Protein AF-A0A0P6XSW0-F1 (afdb_monomer_lite)

Secondary structure (DSSP, 8-state):
--SHHHHHHHHHHHHHHHHHHHHHHHHHHHHHHHHHHHHHHHHHHHHSTT-HHHHHHHHHHHHHHHHHHTTT----HHHHHHHHHHHHHHHHHHHHHHGGG-----------------PPPPHHHHHHHHHHHHHTTSS-HHHHHHHHHHHHHT-

Organism: NCBI:txid70996

pLDDT: mean 80.09, std 15.99, range [38.0, 97.75]

Radius of gyration: 26.44 Å; chains: 1; bounding box: 51×45×96 Å

Foldseek 3Di:
DPCVVVVVVVVVVVVVVVVVVVVVVVLVVQLVVLVVVLVVLLVVCLVVVPDVVSLVVSLVSLQSNCCSVVVNPGADPVSSVVSVVSSCVSNVVVVVVVVVPDPDDDDDDDDDDDDDDDDPDQLVRQLVVLVVCVVVVVDDPVRSVVSNVVSVVVD

Structure (mmCIF, N/CA/C/O backbone):
data_AF-A0A0P6XSW0-F1
#
_entry.id   AF-A0A0P6XSW0-F1
#
loop_
_atom_site.group_PDB
_atom_site.id
_atom_site.type_symbol
_atom_site.label_atom_id
_atom_site.label_alt_id
_atom_site.label_comp_id
_atom_site.label_asym_id
_atom_site.label_entity_id
_atom_site.label_seq_id
_atom_site.pdbx_PDB_ins_code
_atom_site.Cartn_x
_atom_site.Cartn_y
_atom_site.Cartn_z
_atom_site.occupancy
_atom_site.B_iso_or_equiv
_atom_site.auth_seq_id
_atom_site.auth_comp_id
_atom_site.auth_asym_id
_atom_site.auth_atom_id
_atom_site.pdbx_PDB_model_num
ATOM 1 N N . MET A 1 1 ? 30.411 -6.469 -50.722 1.00 58.53 1 MET A N 1
ATOM 2 C CA . MET A 1 1 ? 29.057 -5.921 -50.448 1.00 58.53 1 MET A CA 1
ATOM 3 C C . MET A 1 1 ? 28.593 -6.365 -49.054 1.00 58.53 1 MET A C 1
ATOM 5 O O . MET A 1 1 ? 27.410 -6.556 -48.804 1.00 58.53 1 MET A O 1
ATOM 9 N N . ASP A 1 2 ? 29.525 -6.461 -48.102 1.00 61.88 2 ASP A N 1
ATOM 10 C CA . ASP A 1 2 ? 29.358 -7.308 -46.909 1.00 61.88 2 ASP A CA 1
ATOM 11 C C . ASP A 1 2 ? 29.055 -6.501 -45.637 1.00 61.88 2 ASP A C 1
ATOM 13 O O . ASP A 1 2 ? 28.827 -7.057 -44.568 1.00 61.88 2 ASP A O 1
ATOM 17 N N . SER A 1 3 ? 29.009 -5.170 -45.747 1.00 68.50 3 SER A N 1
ATOM 18 C CA . SER A 1 3 ? 28.736 -4.260 -44.626 1.00 68.50 3 SER A CA 1
ATOM 19 C C . SER A 1 3 ? 27.239 -4.047 -44.363 1.00 68.50 3 SER A C 1
ATOM 21 O O . SER A 1 3 ? 26.866 -3.633 -43.268 1.00 68.50 3 SER A O 1
ATOM 23 N N . PHE A 1 4 ? 26.372 -4.347 -45.338 1.00 69.62 4 PHE A N 1
ATOM 24 C CA . PHE A 1 4 ? 24.916 -4.184 -45.229 1.00 69.62 4 PHE A CA 1
ATOM 25 C C . PHE A 1 4 ? 24.273 -4.977 -44.070 1.00 69.62 4 PHE A C 1
ATOM 27 O O . PHE A 1 4 ? 23.501 -4.379 -43.319 1.00 69.62 4 PHE A O 1
ATOM 34 N N . PRO A 1 5 ? 24.606 -6.264 -43.826 1.00 78.75 5 PRO A N 1
ATOM 35 C CA . PRO A 1 5 ? 24.053 -6.991 -42.679 1.00 78.75 5 PRO A CA 1
ATOM 36 C C . PRO A 1 5 ? 24.504 -6.416 -41.327 1.00 78.75 5 PRO A C 1
ATOM 38 O O . PRO A 1 5 ? 23.753 -6.478 -40.357 1.00 78.75 5 PRO A O 1
ATOM 41 N N . CYS A 1 6 ? 25.688 -5.799 -41.253 1.00 81.62 6 CYS A N 1
ATOM 42 C CA . CYS A 1 6 ? 26.216 -5.245 -40.005 1.00 81.62 6 CYS A CA 1
ATOM 43 C C . CYS A 1 6 ? 25.417 -4.014 -39.534 1.00 81.62 6 CYS A C 1
ATOM 45 O O . CYS A 1 6 ? 25.055 -3.918 -38.362 1.00 81.62 6 CYS A O 1
ATOM 47 N N . PHE A 1 7 ? 25.050 -3.110 -40.451 1.00 87.19 7 PHE A N 1
ATOM 48 C CA . PHE A 1 7 ? 24.242 -1.929 -40.115 1.00 87.19 7 PHE A CA 1
ATOM 49 C C . PHE A 1 7 ? 22.828 -2.284 -39.642 1.00 87.19 7 PHE A C 1
ATOM 51 O O . PHE A 1 7 ? 22.310 -1.643 -38.728 1.00 87.19 7 PHE A O 1
ATOM 58 N N . VAL A 1 8 ? 22.220 -3.328 -40.215 1.00 89.50 8 VAL A N 1
ATOM 59 C CA . VAL A 1 8 ? 20.894 -3.808 -39.792 1.00 89.50 8 VAL A CA 1
ATOM 60 C C . VAL A 1 8 ? 20.946 -4.355 -38.364 1.00 89.50 8 VAL A C 1
ATOM 62 O O . VAL A 1 8 ? 20.102 -3.999 -37.543 1.00 89.50 8 VAL A O 1
ATOM 65 N N . VAL A 1 9 ? 21.963 -5.157 -38.032 1.00 91.19 9 VAL A N 1
ATOM 66 C CA . VAL A 1 9 ? 22.133 -5.712 -36.678 1.00 91.19 9 VAL A CA 1
ATOM 67 C C . VAL A 1 9 ? 22.361 -4.604 -35.647 1.00 91.19 9 VAL A C 1
ATOM 69 O O . VAL A 1 9 ? 21.728 -4.614 -34.591 1.00 91.19 9 VAL A O 1
ATOM 72 N N . ILE A 1 10 ? 23.199 -3.611 -35.963 1.00 92.62 10 ILE A N 1
ATOM 73 C CA . ILE A 1 10 ? 23.440 -2.458 -35.082 1.00 92.62 10 ILE A CA 1
ATOM 74 C C . ILE A 1 10 ? 22.152 -1.648 -34.879 1.00 92.62 10 ILE A C 1
ATOM 76 O O . ILE A 1 10 ? 21.833 -1.278 -33.749 1.00 92.62 10 ILE A O 1
ATOM 80 N N . GLY A 1 11 ? 21.382 -1.412 -35.946 1.00 92.75 11 GLY A N 1
ATOM 81 C CA . GLY A 1 11 ? 20.106 -0.698 -35.872 1.00 92.75 11 GLY A CA 1
ATOM 82 C C . GLY A 1 11 ? 19.078 -1.401 -34.980 1.00 92.75 11 GLY A C 1
ATOM 83 O O . GLY A 1 11 ? 18.460 -0.759 -34.130 1.00 92.75 11 GLY A O 1
ATOM 84 N N . VAL A 1 12 ? 18.934 -2.724 -35.112 1.00 94.12 12 VAL A N 1
ATOM 85 C CA . VAL A 1 12 ? 18.029 -3.527 -34.271 1.00 94.12 12 VAL A CA 1
ATOM 86 C C . VAL A 1 12 ? 18.488 -3.531 -32.811 1.00 94.12 12 VAL A C 1
ATOM 88 O O . VAL A 1 12 ? 17.670 -3.323 -31.915 1.00 94.12 12 VAL A O 1
ATOM 91 N N . ALA A 1 13 ? 19.788 -3.701 -32.553 1.00 93.81 13 ALA A N 1
ATOM 92 C CA . ALA A 1 13 ? 20.330 -3.659 -31.196 1.00 93.81 13 ALA A CA 1
ATOM 93 C C . ALA A 1 13 ? 20.092 -2.293 -30.528 1.00 93.81 13 ALA A C 1
ATOM 95 O O . ALA A 1 13 ? 19.618 -2.237 -29.393 1.00 93.81 13 ALA A O 1
ATOM 96 N N . ALA A 1 14 ? 20.338 -1.192 -31.246 1.00 93.62 14 ALA A N 1
ATOM 97 C CA . ALA A 1 14 ? 20.069 0.158 -30.755 1.00 93.62 14 ALA A CA 1
ATOM 98 C C . ALA A 1 14 ? 18.577 0.371 -30.448 1.00 93.62 14 ALA A C 1
ATOM 100 O O . ALA A 1 14 ? 18.235 0.931 -29.406 1.00 93.62 14 ALA A O 1
ATOM 101 N N . PHE A 1 15 ? 17.679 -0.124 -31.306 1.00 94.56 15 PHE A N 1
ATOM 102 C CA . PHE A 1 15 ? 16.235 -0.042 -31.084 1.00 94.56 15 PHE A CA 1
ATOM 103 C C . PHE A 1 15 ? 15.789 -0.806 -29.826 1.00 94.56 15 PHE A C 1
ATOM 105 O O . PHE A 1 15 ? 15.033 -0.267 -29.013 1.00 94.56 15 PHE A O 1
ATOM 112 N N . ILE A 1 16 ? 16.297 -2.026 -29.620 1.00 93.12 16 ILE A N 1
ATOM 113 C CA . ILE A 1 16 ? 16.006 -2.833 -28.425 1.00 93.12 16 ILE A CA 1
ATOM 114 C C . ILE A 1 16 ? 16.487 -2.114 -27.158 1.00 93.12 16 ILE A C 1
ATOM 116 O O . ILE A 1 16 ? 15.733 -2.008 -26.190 1.00 93.12 16 ILE A O 1
ATOM 120 N N . ILE A 1 17 ? 17.704 -1.559 -27.173 1.00 92.88 17 ILE A N 1
ATOM 121 C CA . ILE A 1 17 ? 18.255 -0.797 -26.042 1.00 92.88 17 ILE A CA 1
ATOM 122 C C . ILE A 1 17 ? 17.354 0.401 -25.709 1.00 92.88 17 ILE A C 1
ATOM 124 O O . ILE A 1 17 ? 17.010 0.610 -24.545 1.00 92.88 17 ILE A O 1
ATOM 128 N N . VAL A 1 18 ? 16.907 1.156 -26.719 1.00 90.94 18 VAL A N 1
ATOM 129 C CA . VAL A 1 18 ? 15.999 2.298 -26.521 1.00 90.94 18 VAL A CA 1
ATOM 130 C C . VAL A 1 18 ? 14.661 1.863 -25.911 1.00 90.94 18 VAL A C 1
ATOM 132 O O . VAL A 1 18 ? 14.154 2.551 -25.021 1.00 90.94 18 VAL A O 1
ATOM 135 N N . MET A 1 19 ? 14.089 0.728 -26.334 1.00 89.31 19 MET A N 1
ATOM 136 C CA . MET A 1 19 ? 12.852 0.210 -25.734 1.00 89.31 19 MET A CA 1
ATOM 137 C C . MET A 1 19 ? 13.034 -0.181 -24.261 1.00 89.31 19 MET A C 1
ATOM 139 O O . MET A 1 19 ? 12.191 0.173 -23.435 1.00 89.31 19 MET A O 1
ATOM 143 N N . ILE A 1 20 ? 14.140 -0.845 -23.910 1.00 86.44 20 ILE A N 1
ATOM 144 C CA . ILE A 1 20 ? 14.436 -1.241 -22.522 1.00 86.44 20 ILE A CA 1
ATOM 145 C C . ILE A 1 20 ? 14.580 -0.003 -21.624 1.00 86.44 20 ILE A C 1
ATOM 147 O O . ILE A 1 20 ? 13.982 0.053 -20.547 1.00 86.44 20 ILE A O 1
ATOM 151 N N . LEU A 1 21 ? 15.317 1.015 -22.081 1.00 85.62 21 LEU A N 1
ATOM 152 C CA . LEU A 1 21 ? 15.525 2.251 -21.319 1.00 85.62 21 LEU A CA 1
ATOM 153 C C . LEU A 1 21 ? 14.219 3.029 -21.095 1.00 85.62 21 LEU A C 1
ATOM 155 O O . LEU A 1 21 ? 14.000 3.559 -20.005 1.00 85.62 21 LEU A O 1
ATOM 159 N N . ARG A 1 22 ? 13.324 3.067 -22.091 1.00 85.38 22 ARG A N 1
ATOM 160 C CA . ARG A 1 22 ? 12.002 3.702 -21.946 1.00 85.38 22 ARG A CA 1
ATOM 161 C C . ARG A 1 22 ? 11.115 2.970 -20.939 1.00 85.38 22 ARG A C 1
ATOM 163 O O . ARG A 1 22 ? 10.555 3.614 -20.054 1.00 85.38 22 ARG A O 1
ATOM 170 N N . GLY A 1 23 ? 11.050 1.640 -21.018 1.00 82.19 23 GLY A N 1
ATOM 171 C CA . GLY A 1 23 ? 10.232 0.835 -20.105 1.00 82.19 23 GLY A CA 1
ATOM 172 C C . GLY A 1 23 ? 10.672 0.931 -18.639 1.00 82.19 23 GLY A C 1
ATOM 173 O O . GLY A 1 23 ? 9.831 0.931 -17.739 1.00 82.19 23 GLY A O 1
ATOM 174 N N . ALA A 1 24 ? 11.976 1.064 -18.377 1.00 81.19 24 ALA A N 1
ATOM 175 C CA . ALA A 1 24 ? 12.494 1.235 -17.019 1.00 81.19 24 ALA A CA 1
ATOM 176 C C . ALA A 1 24 ? 12.051 2.566 -16.378 1.00 81.19 24 ALA A C 1
ATOM 178 O O . ALA A 1 24 ? 11.682 2.593 -15.203 1.00 81.19 24 ALA A O 1
ATOM 179 N N . GLY A 1 25 ? 12.029 3.659 -17.150 1.00 86.12 25 GLY A N 1
ATOM 180 C CA . GLY A 1 25 ? 11.649 4.984 -16.647 1.00 86.12 25 GLY A CA 1
ATOM 181 C C . GLY A 1 25 ? 10.168 5.112 -16.274 1.00 86.12 25 GLY A C 1
ATOM 182 O O . GLY A 1 25 ? 9.828 5.784 -15.301 1.00 86.12 25 GLY A O 1
ATOM 183 N N . GLU A 1 26 ? 9.273 4.454 -17.010 1.00 87.62 26 GLU A N 1
ATOM 184 C CA . GLU A 1 26 ? 7.829 4.486 -16.733 1.00 87.62 26 GLU A CA 1
ATOM 185 C C . GLU A 1 26 ? 7.465 3.765 -15.432 1.00 87.62 26 GLU A C 1
ATOM 187 O O . GLU A 1 26 ? 6.641 4.257 -14.658 1.00 87.62 26 GLU A O 1
ATOM 192 N N . ARG A 1 27 ? 8.122 2.634 -15.143 1.00 85.12 27 ARG A N 1
ATOM 193 C CA . ARG A 1 27 ? 7.910 1.884 -13.894 1.00 85.12 27 ARG A CA 1
ATOM 194 C C . ARG A 1 27 ? 8.217 2.729 -12.667 1.00 85.12 27 ARG A C 1
ATOM 196 O O . ARG A 1 27 ? 7.443 2.729 -11.714 1.00 85.12 27 ARG A O 1
ATOM 203 N N . GLU A 1 28 ? 9.326 3.455 -12.706 1.00 88.94 28 GLU A N 1
ATOM 204 C CA . GLU A 1 28 ? 9.755 4.295 -11.593 1.00 88.94 28 GLU A CA 1
ATOM 205 C C . GLU A 1 28 ? 8.794 5.471 -11.373 1.00 88.94 28 GLU A C 1
ATOM 207 O O . GLU A 1 28 ? 8.360 5.727 -10.251 1.00 88.94 28 GLU A O 1
ATOM 212 N N . ARG A 1 29 ? 8.343 6.116 -12.455 1.00 91.19 29 ARG A N 1
ATOM 213 C CA . ARG A 1 29 ? 7.321 7.173 -12.383 1.00 91.19 29 ARG A CA 1
ATOM 214 C C . ARG A 1 29 ? 6.007 6.673 -11.786 1.00 91.19 29 ARG A C 1
ATOM 216 O O . ARG A 1 29 ? 5.417 7.357 -10.953 1.00 91.19 29 ARG A O 1
ATOM 223 N N . ASN A 1 30 ? 5.560 5.478 -12.173 1.00 91.38 30 ASN A N 1
ATOM 224 C CA . ASN A 1 30 ? 4.329 4.890 -11.646 1.00 91.38 30 ASN A CA 1
ATOM 225 C C . ASN A 1 30 ? 4.442 4.579 -10.147 1.00 91.38 30 ASN A C 1
ATOM 227 O O . ASN A 1 30 ? 3.509 4.869 -9.399 1.00 91.38 30 ASN A O 1
ATOM 231 N N . LYS A 1 31 ? 5.590 4.055 -9.693 1.00 91.81 31 LYS A N 1
ATOM 232 C CA . LYS A 1 31 ? 5.866 3.841 -8.261 1.00 91.81 31 LYS A CA 1
ATOM 233 C C . LYS A 1 31 ? 5.825 5.152 -7.482 1.00 91.81 31 LYS A C 1
ATOM 235 O O . LYS A 1 31 ? 5.147 5.228 -6.462 1.00 91.81 31 LYS A O 1
ATOM 240 N N . GLN A 1 32 ? 6.502 6.185 -7.982 1.00 94.88 32 GLN A N 1
ATOM 241 C CA . GLN A 1 32 ? 6.542 7.501 -7.340 1.00 94.88 32 GLN A CA 1
ATOM 242 C C . GLN A 1 32 ? 5.156 8.142 -7.254 1.00 94.88 32 GLN A C 1
ATOM 244 O O . GLN A 1 32 ? 4.791 8.676 -6.208 1.00 94.88 32 GLN A O 1
ATOM 249 N N . LYS A 1 33 ? 4.357 8.041 -8.321 1.00 96.06 33 LYS A N 1
ATOM 250 C CA . LYS A 1 33 ? 2.977 8.531 -8.331 1.00 96.06 33 LYS A CA 1
ATOM 251 C C . LYS A 1 33 ? 2.112 7.810 -7.293 1.00 96.06 33 LYS A C 1
ATOM 253 O O . LYS A 1 33 ? 1.477 8.473 -6.480 1.00 96.06 33 LYS A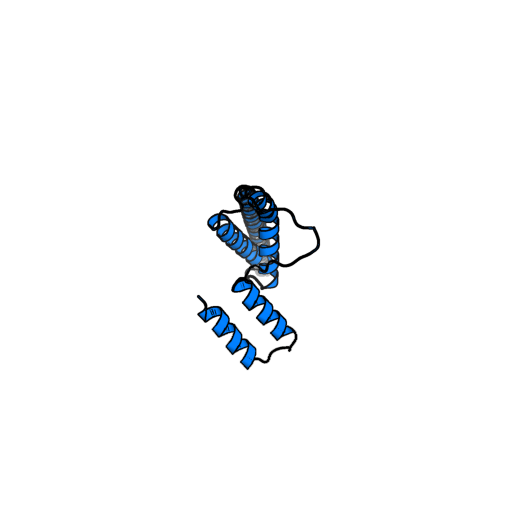 O 1
ATOM 258 N N . ALA A 1 34 ? 2.129 6.476 -7.280 1.00 93.56 34 ALA A N 1
ATOM 259 C CA . ALA A 1 34 ? 1.353 5.689 -6.320 1.00 93.56 34 ALA A CA 1
ATOM 260 C C . ALA A 1 34 ? 1.778 5.962 -4.867 1.00 93.56 34 ALA A C 1
ATOM 262 O O . ALA A 1 34 ? 0.935 6.055 -3.978 1.00 93.56 34 ALA A O 1
ATOM 263 N N . HIS A 1 35 ? 3.079 6.151 -4.631 1.00 96.44 35 HIS A N 1
ATOM 264 C CA . HIS A 1 35 ? 3.598 6.553 -3.328 1.00 96.44 35 HIS A CA 1
ATOM 265 C C . HIS A 1 35 ? 3.061 7.925 -2.895 1.00 96.44 35 HIS A C 1
ATOM 267 O O . HIS A 1 35 ? 2.598 8.073 -1.765 1.00 96.44 35 HIS A O 1
ATOM 273 N N . ALA A 1 36 ? 3.081 8.918 -3.789 1.00 97.75 36 ALA A N 1
ATOM 274 C CA . ALA A 1 36 ? 2.571 10.257 -3.499 1.00 97.75 36 ALA A CA 1
ATOM 275 C C . ALA A 1 36 ? 1.064 10.247 -3.182 1.00 97.75 36 ALA A C 1
ATOM 277 O O . ALA A 1 36 ? 0.638 10.860 -2.203 1.00 97.75 36 ALA A O 1
ATOM 278 N N . GLU A 1 37 ? 0.267 9.509 -3.958 1.00 97.38 37 GLU A N 1
ATOM 279 C CA . GLU A 1 37 ? -1.175 9.348 -3.721 1.00 97.38 37 GLU A CA 1
ATOM 280 C C . GLU A 1 37 ? -1.454 8.661 -2.374 1.00 97.38 37 GLU A C 1
ATOM 282 O O . GLU A 1 37 ? -2.301 9.120 -1.604 1.00 97.38 37 GLU A O 1
ATOM 287 N N . TYR A 1 38 ? -0.703 7.607 -2.042 1.00 97.44 38 TYR A N 1
ATOM 288 C CA . TYR A 1 38 ? -0.808 6.930 -0.748 1.00 97.44 38 TYR A CA 1
ATOM 289 C C . TYR A 1 38 ? -0.467 7.864 0.424 1.00 97.44 38 TYR A C 1
ATOM 291 O O . TYR A 1 38 ? -1.215 7.934 1.402 1.00 97.44 38 TYR A O 1
ATOM 299 N N . GLN A 1 39 ? 0.609 8.650 0.317 1.00 97.69 39 GLN A N 1
ATOM 300 C CA . GLN A 1 39 ? 0.969 9.639 1.337 1.00 97.69 39 GLN A CA 1
ATOM 301 C C . GLN A 1 39 ? -0.097 10.728 1.501 1.00 97.69 39 GLN A C 1
ATOM 303 O O . GLN A 1 39 ? -0.407 11.128 2.627 1.00 97.69 39 GLN A O 1
ATOM 308 N N . GLN A 1 40 ? -0.686 11.193 0.399 1.00 97.31 40 GLN A N 1
ATOM 309 C CA . GLN A 1 40 ? -1.784 12.153 0.440 1.00 97.31 40 GLN A CA 1
ATOM 310 C C . GLN A 1 40 ? -3.005 11.573 1.164 1.00 97.31 40 GLN A C 1
ATOM 312 O O . GLN A 1 40 ? -3.599 12.258 1.998 1.00 97.31 40 GLN A O 1
ATOM 317 N N . ALA A 1 41 ? -3.349 10.310 0.904 1.00 94.31 41 ALA A N 1
ATOM 318 C CA . ALA A 1 41 ? -4.443 9.628 1.587 1.00 94.31 41 ALA A CA 1
ATOM 319 C C . ALA A 1 41 ? -4.173 9.458 3.091 1.00 94.31 41 ALA A C 1
ATOM 321 O O . ALA A 1 41 ? -5.050 9.756 3.897 1.00 94.31 41 ALA A O 1
ATOM 322 N N . LEU A 1 42 ? -2.944 9.101 3.488 1.00 93.88 42 LEU A N 1
ATOM 323 C CA . LEU A 1 42 ? -2.544 9.071 4.901 1.00 93.88 42 LEU A CA 1
ATOM 324 C C . LEU A 1 42 ? -2.691 10.445 5.570 1.00 93.88 42 LEU A C 1
ATOM 326 O O . LEU A 1 42 ? -3.137 10.527 6.710 1.00 93.88 42 LEU A O 1
ATOM 330 N N . ASN A 1 43 ? -2.348 11.534 4.877 1.00 94.06 43 ASN A N 1
ATOM 331 C CA . ASN A 1 43 ? -2.535 12.890 5.400 1.00 94.06 43 ASN A CA 1
ATOM 332 C C . ASN A 1 43 ? -4.016 13.261 5.545 1.00 94.06 43 ASN A C 1
ATOM 334 O O . ASN A 1 43 ? -4.402 13.829 6.565 1.00 94.06 43 ASN A O 1
ATOM 338 N N . ALA A 1 44 ? -4.853 12.905 4.568 1.00 92.19 44 ALA A N 1
ATOM 339 C CA . ALA A 1 44 ? -6.300 13.085 4.671 1.00 92.19 44 ALA A CA 1
ATOM 340 C C . ALA A 1 44 ? -6.887 12.271 5.836 1.00 92.19 44 ALA A C 1
ATOM 342 O O . ALA A 1 44 ? -7.734 12.767 6.576 1.00 92.19 44 ALA A O 1
ATOM 343 N N . LEU A 1 45 ? -6.382 11.053 6.046 1.00 90.19 45 LEU A N 1
ATOM 344 C CA . LEU A 1 45 ? -6.780 10.197 7.155 1.00 90.19 45 LEU A CA 1
ATOM 345 C C . LEU A 1 45 ? -6.326 10.761 8.509 1.00 90.19 45 LEU A C 1
ATOM 347 O O . LEU A 1 45 ? -7.080 10.689 9.466 1.00 90.19 45 LEU A O 1
ATOM 351 N N . ARG A 1 46 ? -5.150 11.396 8.603 1.00 89.62 46 ARG A N 1
ATOM 352 C CA . ARG A 1 46 ? -4.733 12.123 9.822 1.00 89.62 46 ARG A CA 1
ATOM 353 C C . ARG A 1 46 ? -5.683 13.270 10.169 1.00 89.62 46 ARG A C 1
ATOM 355 O O . ARG A 1 46 ? -5.887 13.543 11.347 1.00 89.62 46 ARG A O 1
ATOM 362 N N . ALA A 1 47 ? -6.242 13.939 9.159 1.00 89.69 47 ALA A N 1
ATOM 363 C CA . ALA A 1 47 ? -7.209 15.017 9.354 1.00 89.69 47 ALA A CA 1
ATOM 364 C C . ALA A 1 47 ? -8.602 14.493 9.744 1.00 89.69 47 ALA A C 1
ATOM 366 O O . ALA A 1 47 ? -9.252 15.088 10.596 1.00 89.69 47 ALA A O 1
ATOM 367 N N . ASN A 1 48 ? -9.038 13.370 9.157 1.00 88.94 48 ASN A N 1
ATOM 368 C CA . ASN A 1 48 ? -10.340 12.740 9.414 1.00 88.94 48 ASN A CA 1
ATOM 369 C C . ASN A 1 48 ? -10.191 11.245 9.763 1.00 88.94 48 ASN A C 1
ATOM 371 O O . ASN A 1 48 ? -10.567 10.366 8.986 1.00 88.94 48 ASN A O 1
ATOM 375 N N . PRO A 1 49 ? -9.647 10.931 10.945 1.00 87.25 49 PRO A N 1
ATOM 376 C CA . PRO A 1 49 ? -9.188 9.581 11.287 1.00 87.25 49 PRO A CA 1
ATOM 377 C C . PRO A 1 49 ? -10.291 8.572 11.612 1.00 87.25 49 PRO A C 1
ATOM 379 O O . PRO A 1 49 ? -10.026 7.371 11.669 1.00 87.25 49 PRO A O 1
ATOM 382 N N . LEU A 1 50 ? -11.521 9.041 11.824 1.00 85.00 50 LEU A N 1
ATOM 383 C CA . LEU A 1 50 ? -12.689 8.197 12.086 1.00 85.00 50 LEU A CA 1
ATOM 384 C C . LEU A 1 50 ? -13.500 7.890 10.818 1.00 85.00 50 LEU A C 1
ATOM 386 O O . LEU A 1 50 ? -14.517 7.209 10.909 1.00 85.00 50 LEU A O 1
ATOM 390 N N . ASP A 1 51 ? -13.074 8.375 9.647 1.00 86.75 51 ASP A N 1
ATOM 391 C CA . ASP A 1 51 ? -13.778 8.132 8.388 1.00 86.75 51 ASP A CA 1
ATOM 392 C C . ASP A 1 51 ? -13.432 6.735 7.820 1.00 86.75 51 ASP A C 1
ATOM 394 O O . ASP A 1 51 ? -12.295 6.492 7.387 1.00 86.75 51 ASP A O 1
ATOM 398 N N . PRO A 1 52 ? -14.400 5.797 7.780 1.00 83.50 52 PRO A N 1
ATOM 399 C CA . PRO A 1 52 ? -14.164 4.450 7.272 1.00 83.50 52 PRO A CA 1
ATOM 400 C C . PRO A 1 52 ? -13.885 4.420 5.762 1.00 83.50 52 PRO A C 1
ATOM 402 O O . PRO A 1 52 ? -13.118 3.567 5.308 1.00 83.50 52 PRO A O 1
ATOM 405 N N . ASN A 1 53 ? -14.443 5.355 4.984 1.00 90.38 53 ASN A N 1
ATOM 406 C CA . ASN A 1 53 ? -14.222 5.423 3.539 1.00 90.38 53 ASN A CA 1
ATOM 407 C C . ASN A 1 53 ? -12.792 5.869 3.236 1.00 90.38 53 ASN A C 1
ATOM 409 O O . ASN A 1 53 ? -12.121 5.261 2.399 1.00 90.38 53 ASN A O 1
ATOM 413 N N . LEU A 1 54 ? -12.287 6.876 3.959 1.00 89.50 54 LEU A N 1
ATOM 414 C CA . LEU A 1 54 ? -10.887 7.292 3.838 1.00 89.50 54 LEU A CA 1
ATOM 415 C C . LEU A 1 54 ? -9.932 6.170 4.245 1.00 89.50 54 LEU A C 1
ATOM 417 O O . LEU A 1 54 ? -8.916 5.963 3.579 1.00 89.50 54 LEU A O 1
ATOM 421 N N . LYS A 1 55 ? -10.266 5.399 5.287 1.00 88.56 55 LYS A N 1
ATOM 422 C CA . LYS A 1 55 ? -9.462 4.246 5.710 1.00 88.56 55 LYS A CA 1
ATOM 423 C C . LYS A 1 55 ? -9.408 3.161 4.630 1.00 88.56 55 LYS A C 1
ATOM 425 O O . LYS A 1 55 ? -8.321 2.687 4.296 1.00 88.56 55 LYS A O 1
ATOM 430 N N . GLN A 1 56 ? -10.552 2.805 4.042 1.00 91.62 56 GLN A N 1
ATOM 431 C CA . GLN A 1 56 ? -10.625 1.822 2.956 1.00 91.62 56 GLN A CA 1
ATOM 432 C C . GLN A 1 56 ? -9.881 2.298 1.700 1.00 91.62 56 GLN A C 1
ATOM 434 O O . GLN A 1 56 ? -9.128 1.530 1.098 1.00 91.62 56 GLN A O 1
ATOM 439 N N . HIS A 1 57 ? -10.047 3.566 1.324 1.00 93.00 57 HIS A N 1
ATOM 440 C CA . HIS A 1 57 ? -9.344 4.164 0.192 1.00 93.00 5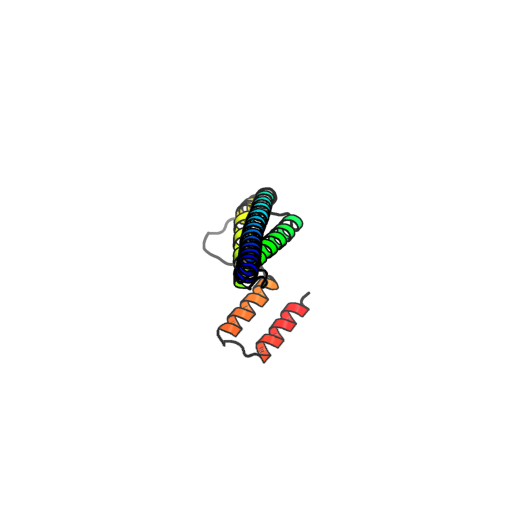7 HIS A CA 1
ATOM 441 C C . HIS A 1 57 ? -7.821 4.175 0.402 1.00 93.00 57 HIS A C 1
ATOM 443 O O . HIS A 1 57 ? -7.065 3.780 -0.485 1.00 93.00 57 HIS A O 1
ATOM 449 N N . THR A 1 58 ? -7.365 4.542 1.602 1.00 93.75 58 THR A N 1
ATOM 450 C CA . THR A 1 58 ? -5.940 4.530 1.973 1.00 93.75 58 THR A CA 1
ATOM 451 C C . THR A 1 58 ? -5.349 3.120 1.883 1.00 93.75 58 THR A C 1
ATOM 453 O O . THR A 1 58 ? -4.265 2.946 1.329 1.00 93.75 58 THR A O 1
ATOM 456 N N . LEU A 1 59 ? -6.081 2.096 2.340 1.00 92.44 59 LEU A N 1
ATOM 457 C CA . LEU A 1 59 ? -5.670 0.693 2.215 1.00 92.44 59 LEU A CA 1
ATOM 458 C C . LEU A 1 59 ? -5.545 0.258 0.745 1.00 92.44 59 LEU A C 1
ATOM 460 O O . LEU A 1 59 ? -4.569 -0.390 0.373 1.00 92.44 59 LEU A O 1
ATOM 464 N N . MET A 1 60 ? -6.504 0.637 -0.105 1.00 94.50 60 MET A N 1
ATOM 465 C CA . MET A 1 60 ? -6.465 0.341 -1.541 1.00 94.50 60 MET A CA 1
ATOM 466 C C . MET A 1 60 ? -5.233 0.959 -2.221 1.00 94.50 60 MET A C 1
ATOM 468 O O . MET A 1 60 ? -4.557 0.278 -2.993 1.00 94.50 60 MET A O 1
ATOM 472 N N . LEU A 1 61 ? -4.909 2.218 -1.912 1.00 94.19 61 LEU A N 1
ATOM 473 C CA . LEU A 1 61 ? -3.720 2.889 -2.449 1.00 94.19 61 LEU A CA 1
ATOM 474 C C . LEU A 1 61 ? -2.420 2.259 -1.938 1.00 94.19 61 LEU A C 1
ATOM 476 O O . LEU A 1 61 ? -1.501 2.040 -2.727 1.00 94.19 61 LEU A O 1
ATOM 480 N N . GLY A 1 62 ? -2.362 1.889 -0.655 1.00 94.69 62 GLY A N 1
ATOM 481 C CA . GLY A 1 62 ? -1.225 1.159 -0.088 1.00 94.69 62 GLY A CA 1
ATOM 482 C C . GLY A 1 62 ? -0.976 -0.169 -0.811 1.00 94.69 62 GLY A C 1
ATOM 483 O O . GLY A 1 62 ? 0.158 -0.476 -1.180 1.00 94.69 62 GLY A O 1
ATOM 484 N N . ARG A 1 63 ? -2.044 -0.921 -1.113 1.00 93.25 63 ARG A N 1
ATOM 485 C CA . ARG A 1 63 ? -1.975 -2.161 -1.906 1.00 93.25 63 ARG A CA 1
ATOM 486 C C . ARG A 1 63 ? -1.483 -1.917 -3.327 1.00 93.25 63 ARG A C 1
ATOM 488 O O . ARG A 1 63 ? -0.631 -2.657 -3.813 1.00 93.25 63 ARG A O 1
ATOM 495 N N . ALA A 1 64 ? -1.992 -0.880 -3.991 1.00 92.19 64 ALA A N 1
ATOM 496 C CA . ALA A 1 64 ? -1.559 -0.521 -5.338 1.00 92.19 64 ALA A CA 1
ATOM 497 C C . ALA A 1 64 ? -0.062 -0.168 -5.370 1.00 92.19 64 ALA A C 1
ATOM 499 O O . ALA A 1 64 ? 0.672 -0.673 -6.222 1.00 92.19 64 ALA A O 1
ATOM 500 N N . TYR A 1 65 ? 0.407 0.630 -4.407 1.00 94.50 65 TYR A N 1
ATOM 501 C CA . TYR A 1 65 ? 1.819 0.974 -4.263 1.00 94.50 65 TYR A CA 1
ATOM 502 C C . TYR A 1 65 ? 2.691 -0.259 -3.978 1.00 94.50 65 TYR A C 1
ATOM 504 O O . TYR A 1 65 ? 3.659 -0.497 -4.700 1.00 94.50 65 TYR A O 1
ATOM 512 N N . SER A 1 66 ? 2.318 -1.090 -2.999 1.00 92.12 66 SER A N 1
ATOM 513 C CA . SER A 1 66 ? 3.037 -2.331 -2.673 1.00 92.12 66 SER A CA 1
ATOM 514 C C . SER A 1 66 ? 3.115 -3.293 -3.864 1.00 92.12 66 SER A C 1
ATOM 516 O O . SER A 1 66 ? 4.164 -3.868 -4.153 1.00 92.12 66 SER A O 1
ATOM 518 N N . ASN A 1 67 ? 2.032 -3.419 -4.632 1.00 91.56 67 ASN A N 1
ATOM 519 C CA . ASN A 1 67 ? 2.041 -4.250 -5.826 1.00 91.56 67 ASN A CA 1
ATOM 520 C C . ASN A 1 67 ? 3.061 -3.740 -6.861 1.00 91.56 67 ASN A C 1
ATOM 522 O O . ASN A 1 67 ? 3.801 -4.525 -7.454 1.00 91.56 67 ASN A O 1
ATOM 526 N N . LEU A 1 68 ? 3.149 -2.420 -7.061 1.00 90.75 68 LEU A N 1
ATOM 527 C CA . LEU A 1 68 ? 4.111 -1.822 -7.991 1.00 90.75 68 LEU A CA 1
ATOM 528 C C . LEU A 1 68 ? 5.565 -2.019 -7.544 1.00 90.75 68 LEU A C 1
ATOM 530 O O . LEU A 1 68 ? 6.428 -2.228 -8.399 1.00 90.75 68 LEU A O 1
ATOM 534 N N . THR A 1 69 ? 5.865 -1.991 -6.241 1.00 89.56 69 THR A N 1
ATOM 535 C CA . THR A 1 69 ? 7.237 -2.204 -5.743 1.00 89.56 69 THR A CA 1
ATOM 536 C C . THR A 1 69 ? 7.728 -3.638 -5.946 1.00 89.56 69 THR A C 1
ATOM 538 O O . THR A 1 69 ? 8.936 -3.845 -6.049 1.00 89.56 69 THR A O 1
ATOM 541 N N . ARG A 1 70 ? 6.814 -4.602 -6.109 1.00 87.81 70 ARG A N 1
ATOM 542 C CA . ARG A 1 70 ? 7.111 -6.028 -6.324 1.00 87.81 70 ARG A CA 1
ATOM 543 C C . ARG A 1 70 ? 6.960 -6.491 -7.774 1.00 87.81 70 ARG A C 1
ATOM 545 O O . ARG A 1 70 ? 6.676 -7.665 -8.005 1.00 87.81 70 ARG A O 1
ATOM 552 N N . ASP A 1 71 ? 7.117 -5.594 -8.746 1.00 83.81 71 ASP A N 1
ATOM 553 C CA . ASP A 1 71 ? 6.913 -5.891 -10.174 1.00 83.81 71 ASP A CA 1
ATOM 554 C C . ASP A 1 71 ? 5.525 -6.492 -10.467 1.00 83.81 71 ASP A C 1
ATOM 556 O O . ASP A 1 71 ? 5.384 -7.411 -11.272 1.00 83.81 71 ASP A O 1
ATOM 560 N N . SER A 1 72 ? 4.494 -5.992 -9.782 1.00 80.06 72 SER A N 1
ATOM 561 C CA . SER A 1 72 ? 3.100 -6.417 -9.945 1.00 80.06 72 SER A CA 1
ATOM 562 C C . SER A 1 72 ? 2.813 -7.878 -9.566 1.00 80.06 72 SER A C 1
ATOM 564 O O . SER A 1 72 ? 1.864 -8.475 -10.072 1.00 80.06 72 SER A O 1
ATOM 566 N N . LYS A 1 73 ? 3.608 -8.462 -8.658 1.00 81.94 73 LYS A N 1
ATOM 567 C CA . LYS A 1 73 ? 3.456 -9.852 -8.174 1.00 81.94 73 LYS A CA 1
ATOM 568 C C . LYS A 1 73 ? 2.421 -10.035 -7.053 1.00 81.94 73 LYS A C 1
ATOM 570 O O . LYS A 1 73 ? 2.338 -11.115 -6.475 1.00 81.94 73 LYS A O 1
ATOM 575 N N . GLY A 1 74 ? 1.643 -9.005 -6.745 1.00 80.50 74 GLY A N 1
ATOM 576 C CA . GLY A 1 74 ? 0.665 -8.996 -5.663 1.00 80.50 74 GLY A CA 1
ATOM 577 C C . GLY A 1 74 ? 1.222 -8.468 -4.341 1.00 80.50 74 GLY A C 1
ATOM 578 O O . GLY A 1 74 ? 2.425 -8.260 -4.176 1.00 80.50 74 GLY A O 1
ATOM 579 N N . VAL A 1 75 ? 0.304 -8.250 -3.401 1.00 82.44 75 VAL A N 1
ATOM 580 C CA . VAL A 1 75 ? 0.585 -7.762 -2.046 1.00 82.44 75 VAL A CA 1
ATOM 581 C C . VAL A 1 75 ? 0.738 -8.965 -1.123 1.00 82.44 75 VAL A C 1
ATOM 583 O O . VAL A 1 75 ? -0.112 -9.856 -1.119 1.00 82.44 75 VAL A O 1
ATOM 586 N N . THR A 1 76 ? 1.827 -9.025 -0.358 1.00 86.00 76 THR A N 1
ATOM 587 C CA . THR A 1 76 ? 2.026 -10.114 0.607 1.00 86.00 76 THR A CA 1
ATOM 588 C C . THR A 1 76 ? 1.436 -9.784 1.967 1.00 86.00 76 THR A C 1
ATOM 590 O O . THR A 1 76 ? 1.151 -8.632 2.279 1.00 86.00 76 THR A O 1
ATOM 593 N N . VAL A 1 77 ? 1.323 -10.798 2.824 1.00 77.38 77 VAL A N 1
ATOM 594 C CA . VAL A 1 77 ? 0.869 -10.618 4.209 1.00 77.38 77 VAL A CA 1
ATOM 595 C C . VAL A 1 77 ? 1.740 -9.599 4.958 1.00 77.38 77 VAL A C 1
ATOM 597 O O . VAL A 1 77 ? 1.210 -8.772 5.691 1.00 77.38 77 VAL A O 1
ATOM 600 N N . TYR A 1 78 ? 3.060 -9.592 4.742 1.00 79.56 78 TYR A N 1
ATOM 601 C CA . TYR A 1 78 ? 3.952 -8.605 5.365 1.00 79.56 78 TYR A CA 1
ATOM 602 C C . TYR A 1 78 ? 3.701 -7.182 4.859 1.00 79.56 78 TYR A C 1
ATOM 604 O O . TYR A 1 78 ? 3.768 -6.235 5.639 1.00 79.56 78 TYR A O 1
ATOM 612 N N . ASP A 1 79 ? 3.371 -7.039 3.577 1.00 82.38 79 ASP A N 1
ATOM 613 C CA . ASP A 1 79 ? 3.045 -5.744 2.988 1.00 82.38 79 ASP A CA 1
ATOM 614 C C . ASP A 1 79 ? 1.719 -5.205 3.549 1.00 82.38 79 ASP A C 1
ATOM 616 O O . ASP A 1 79 ? 1.653 -4.052 3.967 1.00 82.38 79 ASP A O 1
ATOM 620 N N . GLU A 1 80 ? 0.685 -6.049 3.650 1.00 83.75 80 GLU A N 1
ATOM 621 C CA . GLU A 1 80 ? -0.594 -5.693 4.291 1.00 83.75 80 GLU A CA 1
ATOM 622 C C . GLU A 1 80 ? -0.390 -5.236 5.742 1.00 83.75 80 GLU A C 1
ATOM 624 O O . GLU A 1 80 ? -1.013 -4.279 6.202 1.00 83.75 80 GLU A O 1
ATOM 629 N N . MET A 1 81 ? 0.513 -5.899 6.463 1.00 81.94 81 MET A N 1
ATOM 630 C CA . MET A 1 81 ? 0.840 -5.561 7.845 1.00 81.94 81 MET A CA 1
ATOM 631 C C . MET A 1 81 ? 1.556 -4.216 7.967 1.00 81.94 81 MET A C 1
ATOM 633 O O . MET A 1 81 ? 1.231 -3.443 8.871 1.00 81.94 81 MET A O 1
ATOM 637 N N . ALA A 1 82 ? 2.486 -3.915 7.059 1.00 87.06 82 ALA A N 1
ATOM 638 C CA . ALA A 1 82 ? 3.142 -2.613 6.999 1.00 87.06 82 ALA A CA 1
ATOM 639 C C . ALA A 1 82 ? 2.132 -1.497 6.680 1.00 87.06 82 ALA A C 1
ATOM 641 O O . ALA A 1 82 ? 2.073 -0.501 7.397 1.00 87.06 82 ALA A O 1
ATOM 642 N N . ILE A 1 83 ? 1.258 -1.713 5.689 1.00 90.56 83 ILE A N 1
ATOM 643 C CA . ILE A 1 83 ? 0.198 -0.760 5.327 1.00 90.56 83 ILE A CA 1
ATOM 644 C C . ILE A 1 83 ? -0.742 -0.516 6.517 1.00 90.56 83 ILE A C 1
ATOM 646 O O . ILE A 1 83 ? -1.088 0.623 6.828 1.00 90.56 83 ILE A O 1
ATOM 650 N N . MET A 1 84 ? -1.144 -1.572 7.228 1.00 91.31 84 MET A N 1
ATOM 651 C CA . MET A 1 84 ? -2.006 -1.428 8.402 1.00 91.31 84 MET A CA 1
ATOM 652 C C . MET A 1 84 ? -1.289 -0.713 9.556 1.00 91.31 84 MET A C 1
ATOM 654 O O . MET A 1 84 ? -1.922 0.044 10.290 1.00 91.31 84 MET A O 1
ATOM 658 N N . ASN A 1 85 ? 0.022 -0.916 9.722 1.00 90.00 85 ASN A N 1
ATOM 659 C CA . ASN A 1 85 ? 0.808 -0.193 10.718 1.00 90.00 85 ASN A CA 1
ATOM 660 C C . ASN A 1 85 ? 0.833 1.315 10.429 1.00 90.00 85 ASN A C 1
ATOM 662 O O . ASN A 1 85 ? 0.538 2.095 11.333 1.00 90.00 85 ASN A O 1
ATOM 666 N N . ASP A 1 86 ? 1.066 1.712 9.177 1.00 91.00 86 ASP A N 1
ATOM 667 C CA . ASP A 1 86 ? 1.026 3.114 8.747 1.00 91.00 86 ASP A CA 1
ATOM 668 C C . ASP A 1 86 ? -0.350 3.752 8.987 1.00 91.00 86 ASP A C 1
ATOM 670 O O . ASP A 1 86 ? -0.449 4.860 9.520 1.00 91.00 86 ASP A O 1
ATOM 674 N N . ILE A 1 87 ? -1.426 3.047 8.620 1.00 91.12 87 ILE A N 1
ATOM 675 C CA . ILE A 1 87 ? -2.811 3.504 8.805 1.00 91.12 87 ILE A CA 1
ATOM 676 C C . ILE A 1 87 ? -3.138 3.661 10.293 1.00 91.12 87 ILE A C 1
ATOM 678 O O . ILE A 1 87 ? -3.741 4.656 10.703 1.00 91.12 87 ILE A O 1
ATOM 682 N N . ASN A 1 88 ? -2.729 2.701 11.121 1.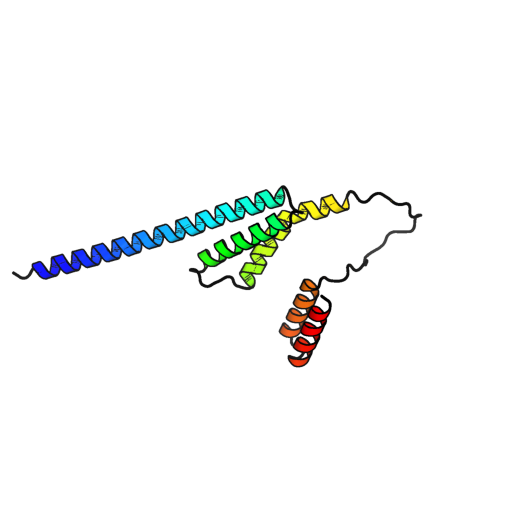00 90.50 88 ASN A N 1
ATOM 683 C CA . ASN A 1 88 ? -2.934 2.768 12.564 1.00 90.50 88 ASN A CA 1
ATOM 684 C C . ASN A 1 88 ? -2.122 3.911 13.181 1.00 90.50 88 ASN A C 1
ATOM 686 O O . ASN A 1 88 ? -2.645 4.645 14.012 1.00 90.50 88 ASN A O 1
ATOM 690 N N . ALA A 1 89 ? -0.884 4.129 12.732 1.00 88.94 89 ALA A N 1
ATOM 691 C CA . ALA A 1 89 ? -0.070 5.261 13.165 1.00 88.94 89 ALA A CA 1
ATOM 692 C C . ALA A 1 89 ? -0.690 6.608 12.749 1.00 88.94 89 ALA A C 1
ATOM 694 O O . ALA A 1 89 ? -0.692 7.555 13.532 1.00 88.94 89 ALA A O 1
ATOM 695 N N . ALA A 1 90 ? -1.268 6.692 11.547 1.00 89.12 90 ALA A N 1
ATOM 696 C CA . ALA A 1 90 ? -1.973 7.879 11.062 1.00 89.12 90 ALA A CA 1
ATOM 697 C C . ALA A 1 90 ? -3.271 8.175 11.836 1.00 89.12 90 ALA A C 1
ATOM 699 O O . ALA A 1 90 ? -3.664 9.334 11.937 1.00 89.12 90 ALA A O 1
ATOM 700 N N . THR A 1 91 ? -3.920 7.150 12.394 1.00 89.19 91 THR A N 1
ATOM 701 C CA . THR A 1 91 ? -5.197 7.274 13.122 1.00 89.19 91 THR A CA 1
ATOM 702 C C . THR A 1 91 ? -5.045 7.270 14.648 1.00 89.19 91 THR A C 1
ATOM 704 O O . THR A 1 91 ? -5.990 7.619 15.353 1.00 89.19 91 THR A O 1
ATOM 707 N N . ALA A 1 92 ? -3.866 6.939 15.185 1.00 81.50 92 ALA A N 1
ATOM 708 C CA . ALA A 1 92 ? -3.618 6.798 16.624 1.00 81.50 92 ALA A CA 1
ATOM 709 C C . ALA A 1 92 ? -3.965 8.054 17.447 1.00 81.50 92 ALA A C 1
ATOM 711 O O . ALA A 1 92 ? -4.466 7.942 18.566 1.00 81.50 92 ALA A O 1
ATOM 712 N N . SER A 1 93 ? -3.754 9.251 16.892 1.00 69.00 93 SER A N 1
ATOM 713 C CA . SER A 1 93 ? -4.082 10.526 17.549 1.00 69.00 93 SER A CA 1
ATOM 714 C C . SER A 1 93 ? -5.584 10.701 17.810 1.00 69.00 93 SER A C 1
ATOM 716 O O . SER A 1 93 ? -5.975 11.290 18.817 1.00 69.00 93 SER A O 1
ATOM 718 N N . ALA A 1 94 ? -6.433 10.136 16.954 1.00 64.88 94 ALA A N 1
ATOM 719 C CA . ALA A 1 94 ? -7.889 10.210 17.061 1.00 64.88 94 ALA A CA 1
ATOM 720 C C . ALA A 1 94 ? -8.442 9.420 18.237 1.00 64.88 94 ALA A C 1
ATOM 722 O O . ALA A 1 94 ? -9.347 9.872 18.935 1.00 64.88 94 ALA A O 1
ATOM 723 N N . TYR A 1 95 ? -7.878 8.232 18.457 1.00 63.81 95 TYR A N 1
ATOM 724 C CA . TYR A 1 95 ? -8.288 7.350 19.541 1.00 63.81 95 TYR A CA 1
ATOM 725 C C . TYR A 1 95 ? -7.991 7.978 20.906 1.00 63.81 95 TYR A C 1
ATOM 727 O O . TYR A 1 95 ? -8.775 7.803 21.836 1.00 63.81 95 TYR A O 1
ATOM 735 N N . MET A 1 96 ? -6.925 8.779 21.013 1.00 62.50 96 MET A N 1
ATOM 736 C CA . MET A 1 96 ? -6.631 9.532 22.235 1.00 62.50 96 MET A CA 1
ATOM 737 C C . MET A 1 96 ? -7.587 10.714 22.456 1.00 62.50 96 MET A C 1
ATOM 739 O O . MET A 1 96 ? -7.948 10.992 23.596 1.00 62.50 96 MET A O 1
ATOM 743 N N . GLN A 1 97 ? -8.057 11.378 21.395 1.00 58.28 97 GLN A N 1
ATOM 744 C CA . GLN A 1 97 ? -9.011 12.495 21.500 1.00 58.28 97 GLN A CA 1
ATOM 745 C C . GLN A 1 97 ? -10.461 12.041 21.734 1.00 58.28 97 GLN A C 1
ATOM 747 O O . GLN A 1 97 ? -11.205 12.695 22.468 1.00 58.28 97 GLN A O 1
ATOM 752 N N . ALA A 1 98 ? -10.870 10.907 21.157 1.00 56.25 98 ALA A N 1
ATOM 753 C CA . ALA A 1 98 ? -12.200 10.332 21.367 1.00 56.25 98 ALA A CA 1
ATOM 754 C C . ALA A 1 98 ? -12.415 9.876 22.824 1.00 56.25 98 ALA A C 1
ATOM 756 O O . ALA A 1 98 ? -13.530 9.946 23.335 1.00 56.25 98 ALA A O 1
ATOM 757 N N . GLN A 1 99 ? -11.348 9.473 23.524 1.00 53.66 99 GLN A N 1
ATOM 758 C CA . GLN A 1 99 ? -11.408 9.108 24.944 1.00 53.66 99 GLN A CA 1
ATOM 759 C C . GLN A 1 99 ? -11.481 10.316 25.896 1.00 53.66 99 GLN A C 1
ATOM 761 O O . GLN A 1 99 ? -11.863 10.147 27.050 1.00 53.66 99 GLN A O 1
ATOM 766 N N . GLN A 1 100 ? -11.172 11.535 25.439 1.00 51.78 100 GLN A N 1
ATOM 767 C CA . GLN A 1 100 ? -11.196 12.743 26.279 1.00 51.78 100 GLN A CA 1
ATOM 768 C C . GLN A 1 100 ? -12.586 13.397 26.418 1.00 51.78 100 GLN A C 1
ATOM 770 O O . GLN A 1 100 ? -12.740 14.300 27.234 1.00 51.78 100 GLN A O 1
ATOM 775 N N . HIS A 1 101 ? -13.608 12.940 25.680 1.00 43.81 101 HIS A N 1
ATOM 776 C CA . HIS A 1 101 ? -14.945 13.562 25.652 1.00 43.81 101 HIS A CA 1
ATOM 777 C C . HIS A 1 101 ? -16.091 12.655 26.137 1.00 43.81 101 HIS A C 1
ATOM 779 O O . HIS A 1 101 ? -17.254 12.919 25.834 1.00 43.81 101 HIS A O 1
ATOM 785 N N . ALA A 1 102 ? -15.809 11.597 26.904 1.00 49.66 102 ALA A N 1
ATOM 786 C CA . ALA A 1 102 ? -16.876 10.868 27.587 1.00 49.66 102 ALA A CA 1
ATOM 787 C C . ALA A 1 102 ? -17.438 11.739 28.736 1.00 49.66 102 ALA A C 1
ATOM 789 O O . ALA A 1 102 ? -16.672 12.113 29.629 1.00 49.66 102 ALA A O 1
ATOM 790 N N . PRO A 1 103 ? -18.740 12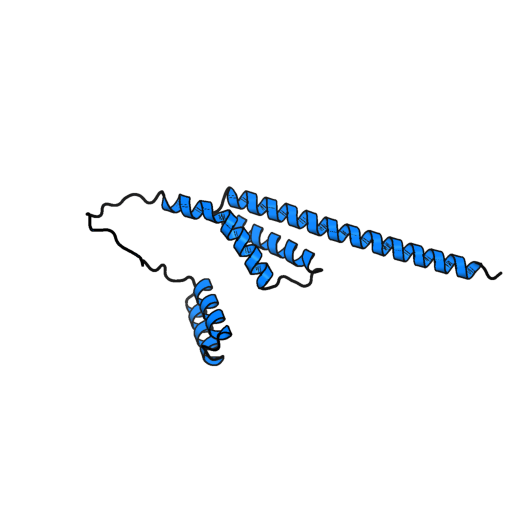.098 28.745 1.00 43.81 103 PRO A N 1
ATOM 791 C CA . PRO A 1 103 ? -19.320 12.868 29.837 1.00 43.81 103 PRO A CA 1
ATOM 792 C C . PRO A 1 103 ? -19.236 12.063 31.136 1.00 43.81 103 PRO A C 1
ATOM 794 O O . PRO A 1 103 ? -19.698 10.926 31.221 1.00 43.81 103 PRO A O 1
ATOM 797 N N . VAL A 1 104 ? -18.621 12.683 32.142 1.00 47.84 104 VAL A N 1
ATOM 798 C CA . VAL A 1 104 ? -18.481 12.196 33.517 1.00 47.84 104 VAL A CA 1
ATOM 799 C C . VAL A 1 104 ? -19.866 11.950 34.122 1.00 47.84 104 VAL A C 1
ATOM 801 O O . VAL A 1 104 ? -20.497 12.850 34.671 1.00 47.84 104 VAL A O 1
ATOM 804 N N . ALA A 1 105 ? -20.351 10.714 34.012 1.00 47.06 105 ALA A N 1
ATOM 805 C CA . ALA A 1 105 ? -21.440 10.212 34.832 1.00 47.06 105 ALA A CA 1
ATOM 806 C C . ALA A 1 105 ? -20.853 9.743 36.173 1.00 47.06 105 ALA A C 1
ATOM 808 O O . ALA A 1 105 ? -19.947 8.915 36.230 1.00 47.06 105 ALA A O 1
ATOM 809 N N . TYR A 1 106 ? -21.361 10.353 37.238 1.00 41.78 106 TYR A N 1
ATOM 810 C CA . TYR A 1 106 ? -20.989 10.212 38.643 1.00 41.78 106 TYR A CA 1
ATOM 811 C C . TYR A 1 106 ? -20.727 8.755 39.090 1.00 41.78 106 TYR A C 1
ATOM 813 O O . TYR A 1 106 ? -21.606 7.901 38.978 1.00 41.78 106 TYR A O 1
ATOM 821 N N . HIS A 1 107 ? -19.551 8.488 39.674 1.00 47.88 107 HIS A N 1
ATOM 822 C CA . HIS A 1 107 ? -19.282 7.283 40.470 1.00 47.88 107 HIS A CA 1
ATOM 823 C C . HIS A 1 107 ? -18.467 7.667 41.727 1.00 47.88 107 HIS A C 1
ATOM 825 O O . HIS A 1 107 ? -17.518 8.445 41.600 1.00 47.88 107 HIS A O 1
ATOM 831 N N . PRO A 1 108 ? -18.840 7.204 42.939 1.00 46.91 108 PRO A N 1
ATOM 832 C CA . PRO A 1 108 ? -18.171 7.571 44.193 1.00 46.91 108 PRO A CA 1
ATOM 833 C C . PRO A 1 108 ? -16.773 6.924 44.321 1.00 46.91 108 PRO A C 1
ATOM 835 O O . PRO A 1 108 ? -16.447 6.007 43.566 1.00 46.91 108 PRO A O 1
ATOM 838 N N . PRO A 1 109 ? -15.911 7.412 45.238 1.00 58.66 109 PRO A N 1
ATOM 839 C CA . PRO A 1 109 ? -14.472 7.209 45.143 1.00 58.66 109 PRO A CA 1
ATOM 840 C C . PRO A 1 109 ? -14.054 5.875 45.758 1.00 58.66 109 PRO A C 1
ATOM 842 O O . PRO A 1 109 ? -14.314 5.637 46.935 1.00 58.66 109 PRO A O 1
ATOM 845 N N . GLN A 1 110 ? -13.314 5.051 45.012 1.00 44.38 110 GLN A N 1
ATOM 846 C CA . GLN A 1 110 ? -12.451 4.038 45.620 1.00 44.38 110 GLN A CA 1
ATOM 847 C C . GLN A 1 110 ? -11.230 3.711 44.744 1.00 44.38 110 GLN A C 1
ATOM 849 O O . GLN A 1 110 ? -11.327 3.094 43.691 1.00 44.38 110 GLN A O 1
ATOM 854 N N . SER A 1 111 ? -10.085 4.182 45.245 1.00 45.41 111 SER A N 1
ATOM 855 C CA . SER A 1 111 ? -8.754 3.565 45.253 1.00 45.41 111 SER A CA 1
ATOM 856 C C . SER A 1 111 ? -8.190 2.954 43.960 1.00 45.41 111 SER A C 1
ATOM 858 O O . SER A 1 111 ? -8.517 1.851 43.541 1.00 45.41 111 SER A O 1
ATOM 860 N N . SER A 1 112 ? -7.196 3.655 43.419 1.00 55.56 112 SER A N 1
ATOM 861 C CA . SER A 1 112 ? -6.208 3.213 42.431 1.00 55.56 112 SER A CA 1
ATOM 862 C C . SER A 1 112 ? -5.509 1.895 42.794 1.00 55.56 112 SER A C 1
ATOM 864 O O . SER A 1 112 ? -4.826 1.901 43.811 1.00 55.56 112 SER A O 1
ATOM 866 N N . ILE A 1 113 ? -5.597 0.849 41.948 1.00 43.69 113 ILE A N 1
ATOM 867 C CA . ILE A 1 113 ? -4.469 0.158 41.263 1.00 43.69 113 ILE A CA 1
ATOM 868 C C . ILE A 1 113 ? -4.968 -0.850 40.184 1.00 43.69 113 ILE A C 1
ATOM 870 O O . ILE A 1 113 ? -5.745 -1.743 40.485 1.00 43.69 113 ILE A O 1
ATOM 874 N N . THR A 1 114 ? -4.431 -0.720 38.960 1.00 40.44 114 THR A N 1
ATOM 875 C CA . THR A 1 114 ? -4.118 -1.765 37.943 1.00 40.44 114 THR A CA 1
ATOM 876 C C . THR A 1 114 ? -5.223 -2.610 37.258 1.00 40.44 114 THR A C 1
ATOM 878 O O . THR A 1 114 ? -5.731 -3.567 37.821 1.00 40.44 114 THR A O 1
ATOM 881 N N . SER A 1 115 ? -5.381 -2.359 35.945 1.00 49.50 115 SER A N 1
ATOM 882 C CA . SER A 1 115 ? -5.751 -3.266 34.828 1.00 49.50 115 SER A CA 1
ATOM 883 C C . SER A 1 115 ? -7.088 -4.031 34.792 1.00 49.50 115 SER A C 1
ATOM 885 O O . SER A 1 115 ? -7.576 -4.578 35.766 1.00 49.50 115 SER A O 1
ATOM 887 N N . THR A 1 116 ? -7.543 -4.216 33.542 1.00 40.09 116 THR A N 1
ATOM 888 C CA . THR A 1 116 ? -8.576 -5.140 33.021 1.00 40.09 116 THR A CA 1
ATOM 889 C C . THR A 1 116 ? -10.037 -4.673 33.037 1.00 40.09 116 THR A C 1
ATOM 891 O O . THR A 1 116 ? -10.836 -5.057 33.878 1.00 40.09 116 THR A O 1
ATOM 894 N N . LEU A 1 117 ? -10.432 -3.957 31.978 1.00 38.00 117 LEU A N 1
ATOM 895 C CA . LEU A 1 117 ? -11.775 -4.092 31.408 1.00 38.00 117 LEU A CA 1
ATOM 896 C C . LEU A 1 117 ? -11.619 -4.551 29.960 1.00 38.00 117 LEU A C 1
ATOM 898 O O . LEU A 1 117 ? -11.197 -3.804 29.081 1.00 38.00 117 LEU A O 1
ATOM 902 N N . ALA A 1 118 ? -11.868 -5.844 29.773 1.00 45.75 118 ALA A N 1
ATOM 903 C CA . ALA A 1 118 ? -11.800 -6.551 28.511 1.00 45.75 118 ALA A CA 1
ATOM 904 C C . ALA A 1 118 ? -12.830 -5.983 27.526 1.00 45.75 118 ALA A C 1
ATOM 906 O O . ALA A 1 118 ? -14.028 -6.237 27.647 1.00 45.75 118 ALA A O 1
ATOM 907 N N . SER A 1 119 ? -12.357 -5.254 26.516 1.00 43.81 119 SER A N 1
ATOM 908 C CA . SER A 1 119 ? -13.073 -5.176 25.249 1.00 43.81 119 SER A CA 1
ATOM 909 C C . SER A 1 119 ? -13.120 -6.589 24.673 1.00 43.81 119 SER A C 1
ATOM 911 O O . SER A 1 119 ? -12.075 -7.231 24.540 1.00 43.81 119 SER A O 1
ATOM 913 N N . VAL A 1 120 ? -14.317 -7.092 24.365 1.00 53.03 120 VAL A N 1
ATOM 914 C CA . VAL A 1 120 ? -14.480 -8.358 23.640 1.00 53.03 120 VAL A CA 1
ATOM 915 C C . VAL A 1 120 ? -13.587 -8.290 22.393 1.00 53.03 120 VAL A C 1
ATOM 917 O O . VAL A 1 120 ? -13.751 -7.356 21.606 1.00 53.03 120 VAL A O 1
ATOM 920 N N . PRO A 1 121 ? -12.607 -9.199 22.232 1.00 63.75 121 PRO A N 1
ATOM 921 C CA . PRO A 1 121 ? -11.685 -9.143 21.108 1.00 63.75 121 PRO A CA 1
ATOM 922 C C . PRO A 1 121 ? -12.477 -9.269 19.810 1.00 63.75 121 PRO A C 1
ATOM 924 O O . PRO A 1 121 ? -13.340 -10.142 19.676 1.00 63.75 121 PRO A O 1
ATOM 927 N N . THR A 1 122 ? -12.193 -8.378 18.868 1.00 78.19 122 THR A N 1
ATOM 928 C CA . THR A 1 122 ? -12.886 -8.322 17.579 1.00 78.19 122 THR A CA 1
ATOM 929 C C . THR A 1 122 ? -12.704 -9.637 16.811 1.00 78.19 122 THR A C 1
ATOM 931 O O . THR A 1 122 ? -11.734 -10.368 17.020 1.00 78.19 122 THR A O 1
ATOM 934 N N . ILE A 1 123 ? -13.620 -9.957 15.890 1.00 77.06 123 ILE A N 1
ATOM 935 C CA . ILE A 1 123 ? -13.547 -11.178 15.059 1.00 77.06 123 ILE A CA 1
ATOM 936 C C . ILE A 1 123 ? -12.178 -11.292 14.367 1.00 77.06 123 ILE A C 1
ATOM 938 O O . ILE A 1 123 ? -11.561 -12.357 14.376 1.00 77.06 123 ILE A O 1
ATOM 942 N N . ALA A 1 124 ? -11.650 -10.179 13.849 1.00 71.19 124 ALA A N 1
ATOM 943 C CA . ALA A 1 124 ? -10.334 -10.126 13.215 1.00 71.19 124 ALA A CA 1
ATOM 944 C C . ALA A 1 124 ? -9.186 -10.444 14.191 1.00 71.19 124 ALA A C 1
ATOM 946 O O . ALA A 1 124 ? -8.276 -11.200 13.853 1.00 71.19 124 ALA A O 1
ATOM 947 N N . GLU A 1 125 ? -9.235 -9.918 15.417 1.00 74.19 125 GLU A N 1
ATOM 948 C CA . GLU A 1 125 ? -8.245 -10.223 16.459 1.00 74.19 125 GLU A CA 1
ATOM 949 C C . GLU A 1 125 ? -8.319 -11.687 16.903 1.00 74.19 125 GLU A C 1
ATOM 951 O O . GLU A 1 125 ? -7.288 -12.317 17.146 1.00 74.19 125 GLU A O 1
ATOM 956 N N . ARG A 1 126 ? -9.526 -12.259 16.959 1.00 82.75 126 ARG A N 1
ATOM 957 C CA . ARG A 1 126 ? -9.736 -13.673 17.294 1.00 82.75 126 ARG A CA 1
ATOM 958 C C . ARG A 1 126 ? -9.200 -14.605 16.211 1.00 82.75 126 ARG A C 1
ATOM 960 O O . ARG A 1 126 ? -8.554 -15.594 16.552 1.00 82.75 126 ARG A O 1
ATOM 967 N N . LEU A 1 127 ? -9.412 -14.281 14.934 1.00 84.50 127 LEU A N 1
ATOM 968 C CA . LEU A 1 127 ? -8.842 -15.033 13.810 1.00 84.50 127 LEU A CA 1
ATOM 969 C C . LEU A 1 127 ? -7.314 -14.951 13.799 1.00 84.50 127 LEU A C 1
ATOM 971 O O . LEU A 1 127 ? -6.646 -15.970 13.661 1.00 84.50 127 LEU A O 1
ATOM 975 N N . ARG A 1 128 ? -6.758 -13.765 14.052 1.00 83.56 128 ARG A N 1
ATOM 976 C CA . ARG A 1 128 ? -5.309 -13.566 14.116 1.00 83.56 128 ARG A CA 1
ATOM 977 C C . ARG A 1 128 ? -4.657 -14.346 15.256 1.00 83.56 128 ARG A C 1
ATOM 979 O O . ARG A 1 128 ? -3.640 -14.997 15.055 1.00 83.56 128 ARG A O 1
ATOM 986 N N . LYS A 1 129 ? -5.275 -14.348 16.439 1.00 86.69 129 LYS A N 1
ATOM 987 C CA . LYS A 1 129 ? -4.809 -15.165 17.567 1.00 86.69 129 LYS A CA 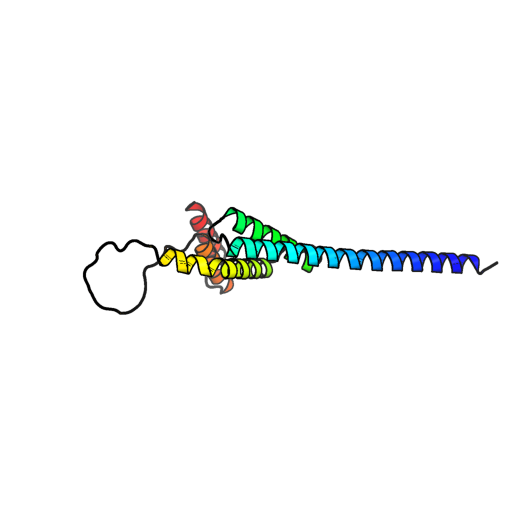1
ATOM 988 C C . LYS A 1 129 ? -4.877 -16.662 17.250 1.00 86.69 129 LYS A C 1
ATOM 990 O O . LYS A 1 129 ? -4.034 -17.421 17.712 1.00 86.69 129 LYS A O 1
ATOM 995 N N . LEU A 1 130 ? -5.871 -17.094 16.475 1.00 86.88 130 LEU A N 1
ATOM 996 C CA . LEU A 1 130 ? -5.996 -18.484 16.042 1.00 86.88 130 LEU A CA 1
ATOM 997 C C . LEU A 1 130 ? -4.898 -18.878 15.034 1.00 86.88 130 LEU A C 1
ATOM 999 O O . LEU A 1 130 ? -4.365 -19.982 15.138 1.00 86.88 130 LEU A O 1
ATOM 1003 N N . ASP A 1 131 ? -4.525 -17.975 14.122 1.00 86.31 131 ASP A N 1
ATOM 1004 C CA . ASP A 1 131 ? -3.391 -18.160 13.204 1.00 86.31 131 ASP A CA 1
ATOM 1005 C C . ASP A 1 131 ? -2.057 -18.268 13.957 1.00 86.31 131 ASP A C 1
ATOM 1007 O O . ASP A 1 131 ? -1.274 -19.179 13.686 1.00 86.31 131 ASP A O 1
ATOM 1011 N N . ASP A 1 132 ? -1.827 -17.407 14.955 1.00 86.25 132 ASP A N 1
ATOM 1012 C CA . ASP A 1 132 ? -0.613 -17.446 15.783 1.00 86.25 132 ASP A CA 1
ATOM 1013 C C . ASP A 1 132 ? -0.491 -18.776 16.547 1.00 86.25 132 ASP A C 1
ATOM 1015 O O . ASP A 1 132 ? 0.579 -19.386 16.583 1.00 86.25 132 ASP A O 1
ATOM 1019 N N . LEU A 1 133 ? -1.597 -19.273 17.113 1.00 87.94 133 LEU A N 1
ATOM 1020 C CA . LEU A 1 133 ? -1.619 -20.559 17.818 1.00 87.94 133 LEU A CA 1
ATOM 1021 C C . LEU A 1 133 ? -1.333 -21.737 16.875 1.00 87.94 133 LEU A C 1
ATOM 1023 O O . LEU A 1 133 ? -0.643 -22.680 17.266 1.00 87.94 133 LEU A O 1
ATOM 1027 N N . LYS A 1 134 ? -1.818 -21.682 15.628 1.00 88.50 134 LYS A N 1
ATOM 1028 C CA . LYS A 1 134 ? -1.515 -22.696 14.611 1.00 88.50 134 LYS A CA 1
ATOM 1029 C C . LYS A 1 134 ? -0.048 -22.653 14.193 1.00 88.50 134 LYS A C 1
ATOM 1031 O O . LYS A 1 134 ? 0.592 -23.698 14.121 1.00 88.50 134 LYS A O 1
ATOM 1036 N N . ALA A 1 135 ? 0.501 -21.461 13.965 1.00 80.12 135 ALA A N 1
ATOM 1037 C CA . ALA A 1 135 ? 1.907 -21.282 13.607 1.00 80.12 135 ALA A CA 1
ATOM 1038 C C . ALA A 1 135 ? 2.861 -21.773 14.711 1.00 80.12 135 ALA A C 1
ATOM 1040 O O . ALA A 1 135 ? 3.949 -22.263 14.419 1.00 80.12 135 ALA A O 1
ATOM 1041 N N . GLN A 1 136 ? 2.436 -21.688 15.974 1.00 88.50 136 GLN A N 1
ATOM 1042 C CA . GLN A 1 136 ? 3.160 -22.221 17.131 1.00 88.50 136 GLN A CA 1
ATOM 1043 C C . GLN A 1 136 ? 2.963 -23.734 17.340 1.00 88.50 136 GLN A C 1
ATOM 1045 O O . GLN A 1 136 ? 3.549 -24.296 18.263 1.00 88.50 136 GLN A O 1
ATOM 1050 N N . GLY A 1 137 ? 2.143 -24.401 16.517 1.00 86.00 137 GLY A N 1
ATOM 1051 C CA . GLY A 1 137 ? 1.824 -25.825 16.659 1.00 86.00 137 GLY A CA 1
ATOM 1052 C C . GLY A 1 137 ? 0.994 -26.156 17.905 1.00 86.00 137 GLY A C 1
ATOM 1053 O O . GLY A 1 137 ? 0.951 -27.309 18.321 1.00 86.00 137 GLY A O 1
ATOM 1054 N N . LEU A 1 138 ? 0.352 -25.154 18.517 1.00 87.31 138 LEU A N 1
ATOM 1055 C CA . LEU A 1 138 ? -0.440 -25.294 19.748 1.00 87.31 138 LEU A CA 1
ATOM 1056 C C . LEU A 1 138 ? -1.878 -25.765 19.494 1.00 87.31 138 LEU A C 1
ATOM 1058 O O . LEU A 1 138 ? -2.599 -26.065 20.442 1.00 87.31 138 LEU A O 1
ATOM 1062 N N . VAL A 1 139 ? -2.304 -25.796 18.233 1.00 90.62 139 VAL A N 1
ATOM 1063 C CA . VAL A 1 139 ? -3.603 -26.311 17.783 1.00 90.62 139 VAL A CA 1
ATOM 1064 C C . VAL A 1 139 ? -3.404 -27.108 16.503 1.00 90.62 139 VAL A C 1
ATOM 1066 O O . VAL A 1 139 ? -2.616 -26.718 15.639 1.00 90.62 139 VAL A O 1
ATOM 1069 N N . SER A 1 140 ? -4.124 -28.222 16.386 1.00 87.00 140 SER A N 1
ATOM 1070 C CA . SER A 1 140 ? -4.101 -29.062 15.187 1.00 87.00 140 SER A CA 1
ATOM 1071 C C . SER A 1 140 ? -4.870 -28.421 14.025 1.00 87.00 140 SER A C 1
ATOM 1073 O O . SER A 1 140 ? -5.651 -27.484 14.209 1.00 87.00 140 SER A O 1
ATOM 1075 N N . ASP A 1 141 ? -4.676 -28.939 12.810 1.00 78.94 141 ASP A N 1
ATOM 1076 C CA . ASP A 1 141 ? -5.393 -28.463 11.619 1.00 78.94 141 ASP A CA 1
ATOM 1077 C C . ASP A 1 141 ? -6.920 -28.600 11.746 1.00 78.94 141 ASP A C 1
ATOM 1079 O O . ASP A 1 141 ? -7.666 -27.697 11.343 1.00 78.94 141 ASP A O 1
ATOM 1083 N N . ASP A 1 142 ? -7.384 -29.683 12.371 1.00 82.00 142 ASP A N 1
ATOM 1084 C CA . ASP A 1 142 ? -8.806 -29.926 12.619 1.00 82.00 142 ASP A CA 1
ATOM 1085 C C . ASP A 1 142 ? -9.374 -28.923 13.637 1.00 82.00 142 ASP A C 1
ATOM 1087 O O . ASP A 1 142 ? -10.434 -28.327 13.417 1.00 82.00 142 ASP A O 1
ATOM 1091 N N . GLU A 1 143 ? -8.641 -28.656 14.726 1.00 82.56 143 GLU A N 1
ATOM 1092 C CA . GLU A 1 143 ? -9.041 -27.672 15.739 1.00 82.56 143 GLU A CA 1
ATOM 1093 C C . GLU A 1 143 ? -9.045 -26.242 15.198 1.00 82.56 143 GLU A C 1
ATOM 1095 O O . GLU A 1 143 ? -9.941 -25.454 15.519 1.00 82.56 143 GLU A O 1
ATOM 1100 N N . TYR A 1 144 ? -8.058 -25.901 14.371 1.00 87.25 144 TYR A N 1
ATOM 1101 C CA . TYR A 1 144 ? -7.988 -24.612 13.701 1.00 87.25 144 TYR A CA 1
ATOM 1102 C C . TYR A 1 144 ? -9.224 -24.386 12.830 1.00 87.25 144 TYR A C 1
ATOM 1104 O O . TYR A 1 144 ? -9.885 -23.353 12.937 1.00 87.25 144 TYR A O 1
ATOM 1112 N N . THR A 1 145 ? -9.579 -25.375 12.010 1.00 83.38 145 THR A N 1
ATOM 1113 C CA . THR A 1 145 ? -10.714 -25.271 11.089 1.00 83.38 145 THR A CA 1
ATOM 1114 C C . THR A 1 145 ? -12.027 -25.119 11.857 1.00 83.38 145 THR A C 1
ATOM 1116 O O . THR A 1 145 ? -12.802 -24.206 11.572 1.00 83.38 145 THR A O 1
ATOM 1119 N N . ALA A 1 146 ? -12.240 -25.922 12.905 1.00 86.38 146 ALA A N 1
ATOM 1120 C CA . ALA A 1 146 ? -13.435 -25.838 13.744 1.00 86.38 146 ALA A CA 1
ATOM 1121 C C . ALA A 1 146 ? -13.577 -24.477 14.455 1.00 86.38 146 ALA A C 1
ATOM 1123 O O . ALA A 1 146 ? -14.667 -23.900 14.501 1.00 86.38 146 ALA A O 1
ATOM 1124 N N . ARG A 1 147 ? -12.478 -23.933 14.999 1.00 86.38 147 ARG A N 1
ATOM 1125 C CA . ARG A 1 147 ? -12.482 -22.628 15.684 1.00 86.38 147 ARG A CA 1
ATOM 1126 C C . ARG A 1 147 ? -12.652 -21.465 14.709 1.00 86.38 147 ARG A C 1
ATOM 1128 O O . ARG A 1 147 ? -13.360 -20.517 15.036 1.00 86.38 147 ARG A O 1
ATOM 1135 N N . ARG A 1 148 ? -12.057 -21.547 13.516 1.00 85.75 148 ARG A N 1
ATOM 1136 C CA . ARG A 1 148 ? -12.192 -20.536 12.459 1.00 85.75 148 ARG A CA 1
ATOM 1137 C C . ARG A 1 148 ? -13.635 -20.430 11.975 1.00 85.75 148 ARG A C 1
ATOM 1139 O O . ARG A 1 148 ? -14.148 -19.321 11.887 1.00 85.75 148 ARG A O 1
ATOM 1146 N N . THR A 1 149 ? -14.300 -21.562 11.739 1.00 84.50 149 THR A N 1
ATOM 1147 C CA . THR A 1 149 ? -15.720 -21.586 11.357 1.00 84.50 149 THR A CA 1
ATOM 1148 C C . THR A 1 149 ? -16.601 -20.996 12.454 1.00 84.50 149 THR A C 1
ATOM 1150 O O . THR A 1 149 ? -17.407 -20.126 12.161 1.00 84.50 149 THR A O 1
ATOM 1153 N N . ARG A 1 150 ? -16.390 -21.366 13.727 1.00 83.81 150 ARG A N 1
ATOM 1154 C CA . ARG A 1 150 ? -17.163 -20.813 14.855 1.00 83.81 150 ARG A CA 1
ATOM 1155 C C . ARG A 1 150 ? -17.026 -19.294 14.987 1.00 83.81 150 ARG A C 1
ATOM 1157 O O . ARG A 1 150 ? -18.003 -18.626 15.271 1.00 83.81 150 ARG A O 1
ATOM 1164 N N . ILE A 1 151 ? -15.826 -18.749 14.775 1.00 83.94 151 ILE A N 1
ATOM 1165 C CA . ILE A 1 151 ? -15.589 -17.297 14.834 1.00 83.94 151 ILE A CA 1
ATOM 1166 C C . ILE A 1 151 ? -16.296 -16.559 13.682 1.00 83.94 151 ILE A C 1
ATOM 1168 O O . ILE A 1 151 ? -16.690 -15.410 13.856 1.00 83.94 151 ILE A O 1
ATOM 1172 N N . LEU A 1 152 ? -16.442 -17.198 12.518 1.00 78.50 152 LEU A N 1
ATOM 1173 C CA . LEU A 1 152 ? -17.126 -16.624 11.355 1.00 78.50 152 LEU A CA 1
ATOM 1174 C C . LEU A 1 152 ? -18.654 -16.763 11.422 1.00 78.50 152 LEU A C 1
ATOM 1176 O O . LEU A 1 152 ? -19.342 -15.945 10.828 1.00 78.50 152 LEU A O 1
ATOM 1180 N N . ASP A 1 153 ? -19.162 -17.767 12.136 1.00 82.88 153 ASP A N 1
ATOM 1181 C CA . ASP A 1 153 ? -20.599 -18.015 12.344 1.00 82.88 153 ASP A CA 1
ATOM 1182 C C . ASP A 1 153 ? -21.228 -17.050 13.370 1.00 82.88 153 ASP A C 1
ATOM 1184 O O . ASP A 1 153 ? -22.441 -16.955 13.493 1.00 82.88 153 ASP A O 1
ATOM 1188 N N . GLU A 1 154 ? -20.400 -16.303 14.108 1.00 70.94 154 GLU A N 1
ATOM 1189 C CA . GLU A 1 154 ? -20.827 -15.238 15.027 1.00 70.94 154 GLU A CA 1
ATOM 1190 C C . GLU A 1 154 ? -21.135 -13.897 14.309 1.00 70.94 154 GLU A C 1
ATOM 1192 O O . GLU A 1 154 ? -21.242 -12.861 14.970 1.00 70.94 154 GLU A O 1
ATOM 1197 N N . VAL A 1 155 ? -21.253 -13.909 12.971 1.00 56.19 155 VAL A N 1
ATOM 1198 C CA . VAL A 1 155 ? -21.599 -12.757 12.106 1.00 56.19 155 VAL A CA 1
ATOM 1199 C C . VAL A 1 155 ? -23.085 -12.737 11.766 1.00 56.19 155 VAL A C 1
ATOM 1201 O O . VAL A 1 155 ? -23.613 -13.791 11.354 1.00 56.19 155 VAL A O 1
#

Sequence (155 aa):
MDSFPCFVVIGVAAFIIVMILRGAGERERNKQKAHAEYQQALNALRANPLDPNLKQHTLMLGRAYSNLTRDSKGVTVYDEMAIMNDINAATASAYMQAQQHAPVAYHPPQSSITSTLASVPTIAERLRKLDDLKAQGLVSDDEYTARRTRILDEV

InterPro domains:
  IPR018649 SHOCT domain [PF09851] (125-152)

=== Feature glossary ===
Annotated list of the representations used here:

Nearest PDB structures. The Foldseek neighbor list gives the closest experimentally determined structures in the PDB, ranked by structural alignment. TM-score near 1 means near-identical fold; near 0.3 means only rough topology match. This is how one finds what a novel AlphaFold prediction most resembles in the solved-structure universe.

Foldseek 3Di. Foldseek's 3Di representation compresses backbone geometry into a per-residue letter drawn from a learned twenty-state alphabet. It captures the tertiary interaction pattern around each residue — which residues are packed against it in space, regardless of where they are in sequence.

Radius of gyration, Cα contacts, bounding box. Radius of gyration (Rg) is the root-mean-square distance of Cα atoms from their centroid — a single number for overall size and compactness. A globular domain of N residues has Rg ≈ 2.2·N^0.38 Å; an extended or disordered chain has a much larger Rg. The Cα contact count is the number of residue pairs whose Cα atoms are within 8 Å and are more than four positions apart in sequence — a standard proxy for tertiary packing density. The bounding box is the smallest axis-aligned box enclosing all Cα atoms.

InterPro / GO / CATH / organism. The annotation block draws on four external resources. InterPro: which protein families and domains the sequence belongs to. GO: standardized terms for what the protein does, what process it participates in, and where in the cell it acts. CATH: which structural fold it has in the CATH hierarchy. Organism: the species of origin.

mmCIF coordinates. The mmCIF block holds the 3D Cartesian coordinates of each backbone atom (N, Cα, C, O) in ångströms. mmCIF is the PDB's canonical archive format — a tagged-loop text representation of the atomic model.

pLDDT. pLDDT is the predicted lDDT-Cα score: AlphaFold's confidence that the local environment of each residue (all inter-atomic distances within 15 Å) is correctly placed. It is a per-residue number between 0 and 100, with higher meaning more reliable.

Backbone torsions (φ/ψ). φ (phi) and ψ (psi) are the two rotatable backbone dihedrals per residue: φ is the C(i-1)–N–Cα–C torsion, ψ is the N–Cα–C–N(i+1) torsion, both in degrees on (−180°, 180°]. α-helical residues cluster near (−60°, −45°); β-strand residues near (−120°, +130°). A Ramachandran plot is simply a scatter of (φ, ψ) for every residue.

B-factor. For experimental (PDB) structures, the B-factor (temperature factor) quantifies the positional spread of each atom in the crystal — a combination of thermal vibration and static disorder — in units of Å². High B-factors mark flexible loops or poorly resolved regions; low B-factors mark the rigid, well-ordered core.

Secondary structure (3-state, P-SEA). SS3 is a coarse helix/strand/coil call (letters a/b/c) made by the P-SEA algorithm from inter-Cα distances and dihedrals. It is less detailed than DSSP but needs only Cα positions.

Predicted aligned error. Predicted aligned error is AlphaFold's pairwise confidence. Unlike pLDDT (per-residue), PAE is per-residue-pair and captures whether two parts of the structure are correctly placed relative to each other. Units are ångströms of expected positional error.

Solvent-accessible surface area. Solvent-accessible surface area (SASA) is the area in Å² traced out by the centre of a 1.4 Å probe sphere (a water molecule) rolled over the protein's van der Waals surface (Shrake–Rupley / Lee–Richards construction). Buried residues have near-zero SASA; fully exposed residues can exceed 200 Å². The total SASA scales roughly with the number of surface residues.

Secondary structure (8-state, DSSP). The SS8 string is DSSP's per-residue secondary-structure call. α-helix (H) means an i→i+4 H-bond ladder; β-strand (E) means the residue participates in a β-sheet; 3₁₀ (G) and π (I) are tighter and wider helices; T/S are turns/bends; '-' is loop.

Rendered structure images. Structure images are PyMOL renders from six orthogonal camera directions. Cartoon representation draws helices as coils and strands as arrows; sticks shows the backbone as bonds; surface shows the solvent-excluded envelope. Rainbow coloring maps sequence position to hue (blue→red, N→C); chain coloring assigns a distinct color per polypeptide.

Sequence. The amino-acid sequence is the protein's primary structure: the linear order of residues from the N-terminus to the C-terminus, written in one-l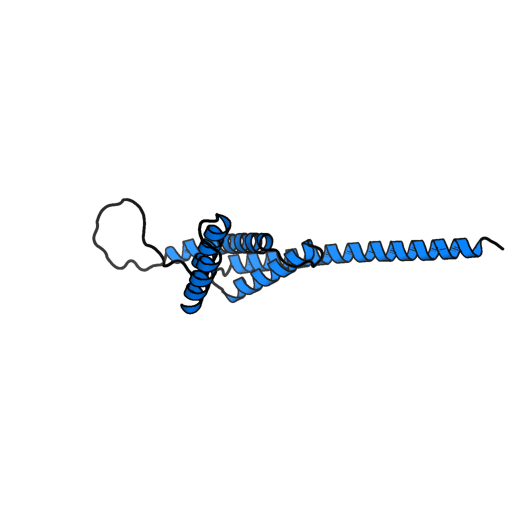etter code. Everything else here — the 3D coordinates, the secondary structure, the domain annotations — is ultimately a consequence of this string.

Contact-map, Ramachandran, and PAE plots. Three diagnostic plots accompany the record. The Cα contact map visualizes the tertiary structure as a 2D adjacency matrix (8 Å cutoff, sequence-local contacts suppressed). The Ramachandran plot shows the distribution of backbone (φ, ψ) torsions, with points in the α and β basins reflecting secondary structure content. The PAE plot shows AlphaFold's inter-residue confidence as a color matrix.